Protein AF-A0A959H5J5-F1 (afdb_monomer_lite)

Sequence (146 aa):
FLPDYGLLWELYTDKLEFVVDASQLQALEAAGVHPDFLARARQMEGRYDGYRSYYNKVREVFGKETWQAEFGRHLWPTGLHLGRKETGEQWAFAGLGYLGQHLIVWPAAELVAVRLIAQYEGYDWDTDELEDFPELVRTLVDGMGR

pLDDT: mean 91.56, std 10.63, range [34.75, 98.31]

Radius of gyration: 19.38 Å; chains: 1; bounding box: 49×40×48 Å

Secondary structure (DSSP, 8-state):
---S--PEEEEEES-EEEEE-HHHHHHHHHTT--HHHHHHHGGG-EEEEHHHHHHHHHHHHH-TTTHHHHHHHHTGGGT--SSEEEE--EEEEEEE-TTS-EEEEETTTTEEEEE-----TT--TTTSS-TTHHHHHHHHHHHTT-

Structure (mmCIF, N/CA/C/O backbone):
data_AF-A0A959H5J5-F1
#
_entry.id   AF-A0A959H5J5-F1
#
loop_
_atom_site.group_PDB
_atom_site.id
_atom_site.type_symbol
_atom_site.label_atom_id
_atom_site.label_alt_id
_atom_site.label_comp_id
_atom_site.label_asym_id
_atom_site.label_entity_id
_atom_site.label_seq_id
_atom_site.pdbx_PDB_ins_code
_atom_site.Cartn_x
_atom_site.Cartn_y
_atom_site.Cartn_z
_atom_site.occupancy
_atom_site.B_iso_or_equiv
_atom_site.auth_seq_id
_atom_site.auth_comp_id
_atom_site.auth_asym_id
_atom_site.auth_atom_id
_atom_site.pdbx_PDB_model_num
ATOM 1 N N . PHE A 1 1 ? 30.075 10.084 5.031 1.00 44.88 1 PHE A N 1
ATOM 2 C CA . PHE A 1 1 ? 29.142 9.735 3.949 1.00 44.88 1 PHE A CA 1
ATOM 3 C C . PHE A 1 1 ? 27.847 9.322 4.624 1.00 44.88 1 PHE A C 1
ATOM 5 O O . PHE A 1 1 ? 27.785 8.230 5.173 1.00 44.88 1 PHE A O 1
ATOM 12 N N . LEU A 1 2 ? 26.900 10.249 4.752 1.00 34.75 2 LEU A N 1
ATOM 13 C CA . LEU A 1 2 ? 25.527 9.904 5.114 1.00 34.75 2 LEU A CA 1
ATOM 14 C C . LEU A 1 2 ? 24.853 9.564 3.781 1.00 34.75 2 LEU A C 1
ATOM 16 O O . LEU A 1 2 ? 25.047 10.331 2.840 1.00 34.75 2 LEU A O 1
ATOM 20 N N . PRO A 1 3 ? 24.177 8.418 3.630 1.00 49.97 3 PRO A N 1
ATOM 21 C CA . PRO A 1 3 ? 23.380 8.200 2.433 1.00 49.97 3 PRO A CA 1
ATOM 22 C C . PRO A 1 3 ? 22.307 9.292 2.391 1.00 49.97 3 PRO A C 1
ATOM 24 O O . PRO A 1 3 ? 21.508 9.389 3.320 1.00 49.97 3 PRO A O 1
ATOM 27 N N . ASP A 1 4 ? 22.323 10.133 1.355 1.00 54.28 4 ASP A N 1
ATOM 28 C CA . ASP A 1 4 ? 21.351 11.224 1.229 1.00 54.28 4 ASP A CA 1
ATOM 29 C C . ASP A 1 4 ? 19.930 10.670 1.034 1.00 54.28 4 ASP A C 1
ATOM 31 O O . ASP A 1 4 ? 18.974 11.260 1.525 1.00 54.28 4 ASP A O 1
ATOM 35 N N . TYR A 1 5 ? 19.795 9.498 0.395 1.00 57.44 5 TYR A N 1
ATOM 36 C CA . TYR A 1 5 ? 18.532 8.783 0.184 1.00 57.44 5 TYR A CA 1
ATOM 37 C C . TYR A 1 5 ? 18.776 7.267 0.063 1.00 57.44 5 TYR A C 1
ATOM 39 O O . TYR A 1 5 ? 19.861 6.831 -0.328 1.00 57.44 5 TYR A O 1
ATOM 47 N N . GLY A 1 6 ? 17.766 6.457 0.394 1.00 56.53 6 GLY A N 1
ATOM 48 C CA . GLY A 1 6 ? 17.756 5.004 0.202 1.00 56.53 6 GLY A CA 1
ATOM 49 C C . GLY A 1 6 ? 16.499 4.573 -0.550 1.00 56.53 6 GLY A C 1
ATOM 50 O O . GLY A 1 6 ? 15.448 5.188 -0.384 1.00 56.53 6 GLY A O 1
ATOM 51 N N . LEU A 1 7 ? 16.606 3.533 -1.377 1.00 61.66 7 LEU A N 1
ATOM 52 C CA . LEU A 1 7 ? 15.441 2.928 -2.020 1.00 61.66 7 LEU A CA 1
ATOM 53 C C . LEU A 1 7 ? 14.637 2.190 -0.941 1.00 61.66 7 LEU A C 1
ATOM 55 O O . LEU A 1 7 ? 15.161 1.279 -0.294 1.00 61.66 7 LEU A O 1
ATOM 59 N N . LEU A 1 8 ? 13.390 2.607 -0.713 1.00 69.50 8 LEU A N 1
ATOM 60 C CA . LEU A 1 8 ? 12.444 1.805 0.059 1.00 69.50 8 LEU A CA 1
ATOM 61 C C . LEU A 1 8 ? 12.208 0.517 -0.732 1.00 69.50 8 LEU A C 1
ATOM 63 O O . LEU A 1 8 ? 11.848 0.573 -1.906 1.00 69.50 8 LEU A O 1
ATOM 67 N N . TRP A 1 9 ? 12.485 -0.627 -0.106 1.00 84.62 9 TRP A N 1
ATOM 68 C CA . TRP A 1 9 ? 12.300 -1.920 -0.749 1.00 84.62 9 TRP A CA 1
ATOM 69 C C . TRP A 1 9 ? 10.840 -2.350 -0.646 1.00 84.62 9 TRP A C 1
ATOM 71 O O . TRP A 1 9 ? 10.330 -2.582 0.451 1.00 84.62 9 TRP A O 1
ATOM 81 N N . GLU A 1 10 ? 10.187 -2.474 -1.794 1.00 87.69 10 GLU A N 1
ATOM 82 C CA . GLU A 1 10 ? 8.834 -2.991 -1.933 1.00 87.69 10 GLU A CA 1
ATOM 83 C C . GLU A 1 10 ? 8.837 -4.457 -2.372 1.00 87.69 10 GLU A C 1
ATOM 85 O O . GLU A 1 10 ? 9.768 -4.944 -3.020 1.00 87.69 10 GLU A O 1
ATOM 90 N N . LEU A 1 11 ? 7.774 -5.170 -2.000 1.00 89.56 11 LEU A N 1
ATOM 91 C CA . LEU A 1 11 ? 7.540 -6.553 -2.398 1.00 89.56 11 LEU A CA 1
ATOM 92 C C . LEU A 1 11 ? 6.432 -6.571 -3.443 1.00 89.56 11 LEU A C 1
ATOM 94 O O . LEU A 1 11 ? 5.293 -6.202 -3.146 1.00 89.56 11 LEU A O 1
ATOM 98 N N . TYR A 1 12 ? 6.756 -7.041 -4.641 1.00 90.00 12 TYR A N 1
ATOM 99 C CA . TYR A 1 12 ? 5.762 -7.268 -5.677 1.00 90.00 12 TYR A CA 1
ATOM 100 C C . TYR A 1 12 ? 5.219 -8.686 -5.562 1.00 90.00 12 TYR A C 1
ATOM 102 O O . TYR A 1 12 ? 5.968 -9.666 -5.531 1.00 90.00 12 TYR A O 1
ATOM 110 N N . THR A 1 13 ? 3.897 -8.777 -5.480 1.00 91.25 13 THR A N 1
ATOM 111 C CA . THR A 1 13 ? 3.148 -10.027 -5.327 1.00 91.25 13 THR A CA 1
ATOM 112 C C . THR A 1 13 ? 2.118 -10.125 -6.443 1.00 91.25 13 THR A C 1
ATOM 114 O O . THR A 1 13 ? 1.718 -9.111 -7.016 1.00 91.25 13 THR A O 1
ATOM 117 N N . ASP A 1 14 ? 1.727 -11.341 -6.805 1.00 89.44 14 ASP A N 1
ATOM 118 C CA . ASP A 1 14 ? 0.696 -11.592 -7.823 1.00 89.44 14 ASP A CA 1
ATOM 119 C C . ASP A 1 14 ? -0.703 -11.128 -7.382 1.00 89.44 14 ASP A C 1
ATOM 121 O O . ASP A 1 14 ? -1.580 -10.872 -8.210 1.00 89.44 14 ASP A O 1
ATOM 125 N N . LYS A 1 15 ? -0.898 -11.000 -6.069 1.00 91.88 15 LYS A N 1
ATOM 126 C CA . LYS A 1 15 ? -2.162 -10.663 -5.438 1.00 91.88 15 LYS A CA 1
ATOM 127 C C . LYS A 1 15 ? -1.939 -9.875 -4.155 1.00 91.88 15 LYS A C 1
ATOM 129 O O . LYS A 1 15 ? -1.108 -10.243 -3.329 1.00 91.88 15 LYS A O 1
ATOM 134 N N . LEU A 1 16 ? -2.768 -8.857 -3.942 1.00 92.75 16 LEU A N 1
ATOM 135 C CA . LEU A 1 16 ? -2.867 -8.121 -2.685 1.00 92.75 16 LEU A CA 1
ATOM 136 C C . LEU A 1 16 ? -4.340 -7.929 -2.329 1.00 92.75 16 LEU A C 1
ATOM 138 O O . LEU A 1 16 ? -5.055 -7.205 -3.012 1.00 92.75 16 LEU A O 1
ATOM 142 N N . GLU A 1 17 ? -4.777 -8.508 -1.218 1.00 96.69 17 GLU A N 1
ATOM 143 C CA . GLU A 1 17 ? -6.095 -8.257 -0.642 1.00 96.69 17 GLU A CA 1
ATOM 144 C C . GLU A 1 17 ? -5.976 -7.600 0.731 1.00 96.69 17 GLU A C 1
ATOM 146 O O . GLU A 1 17 ? -5.123 -7.957 1.542 1.00 96.69 17 GLU A O 1
ATOM 151 N N . PHE A 1 18 ? -6.877 -6.669 1.027 1.00 97.62 18 PHE A N 1
ATOM 152 C CA . PHE A 1 18 ? -7.128 -6.235 2.395 1.00 97.62 18 PHE A CA 1
ATOM 153 C C . PHE A 1 18 ? -8.317 -6.998 2.949 1.00 97.62 18 PHE A C 1
ATOM 155 O O . PHE A 1 18 ? -9.359 -7.083 2.301 1.00 97.62 18 PHE A O 1
ATOM 162 N N . VAL A 1 19 ? -8.174 -7.521 4.161 1.00 98.06 19 VAL A N 1
ATOM 163 C CA . VAL A 1 19 ? -9.227 -8.270 4.843 1.00 98.06 19 VAL A CA 1
ATOM 164 C C . VAL A 1 19 ? -9.538 -7.606 6.169 1.00 98.06 19 VAL A C 1
ATOM 166 O O . VAL A 1 19 ? -8.658 -7.446 7.018 1.00 98.06 19 VAL A O 1
ATOM 169 N N . VAL A 1 20 ? -10.805 -7.245 6.334 1.00 98.31 20 VAL A N 1
ATOM 170 C CA . VAL A 1 20 ? -11.380 -6.783 7.595 1.00 98.31 20 VAL A CA 1
ATOM 171 C C . VAL A 1 20 ? -12.391 -7.835 8.017 1.00 98.31 20 VAL A C 1
ATOM 173 O O . VAL A 1 20 ? -13.366 -8.084 7.309 1.00 98.31 20 VAL A O 1
ATOM 176 N N . ASP A 1 21 ? -12.145 -8.476 9.151 1.00 97.50 21 ASP A N 1
ATOM 177 C CA . ASP A 1 21 ? -13.020 -9.509 9.690 1.00 97.50 21 ASP A CA 1
ATOM 178 C C . ASP A 1 21 ? -13.222 -9.339 11.198 1.00 97.50 21 ASP A C 1
ATOM 180 O O . ASP A 1 21 ? -12.603 -8.490 11.851 1.00 97.50 21 ASP A O 1
ATOM 184 N N . ALA A 1 22 ? -14.084 -10.184 11.757 1.00 96.88 22 ALA A N 1
ATOM 185 C CA . ALA A 1 22 ? -14.415 -10.172 13.172 1.00 96.88 22 ALA A CA 1
ATOM 186 C C . ALA A 1 22 ? -13.182 -10.251 14.089 1.00 96.88 22 ALA A C 1
ATOM 188 O O . ALA A 1 22 ? -13.194 -9.646 15.158 1.00 96.88 22 ALA A O 1
ATOM 189 N N . SER A 1 23 ? -12.109 -10.948 13.689 1.00 96.06 23 SER A N 1
ATOM 190 C CA . SER A 1 23 ? -10.898 -11.060 14.514 1.00 96.06 23 SER A CA 1
ATOM 191 C C . SER A 1 23 ? -10.186 -9.713 14.666 1.00 96.06 23 SER A C 1
ATOM 193 O O . SER A 1 23 ? -9.748 -9.365 15.762 1.00 96.06 23 SER A O 1
ATOM 195 N N . GLN A 1 24 ? -10.142 -8.910 13.597 1.00 95.75 24 GLN A N 1
ATOM 196 C CA . GLN A 1 24 ? -9.572 -7.562 13.633 1.00 95.75 24 GLN A CA 1
ATOM 197 C C . GLN A 1 24 ? -10.408 -6.643 14.519 1.00 95.75 24 GLN A C 1
ATOM 199 O O . GLN A 1 24 ? -9.878 -5.953 15.386 1.00 95.75 24 GLN A O 1
ATOM 204 N N . LEU A 1 25 ? -11.728 -6.674 14.344 1.00 97.06 25 LEU A N 1
ATOM 205 C CA . LEU A 1 25 ? -12.643 -5.825 15.102 1.00 97.06 25 LEU A CA 1
ATOM 206 C C . LEU A 1 25 ? -12.633 -6.160 16.598 1.00 97.06 25 LEU A C 1
ATOM 208 O O . LEU A 1 25 ? -12.642 -5.248 17.421 1.00 97.06 25 LEU A O 1
ATOM 212 N N . GLN A 1 26 ? -12.541 -7.445 16.949 1.00 97.38 26 GLN A N 1
ATOM 213 C CA . GLN A 1 26 ? -12.389 -7.893 18.335 1.00 97.38 26 GLN A CA 1
ATOM 214 C C . GLN A 1 26 ? -11.059 -7.439 18.944 1.00 97.38 26 GLN A C 1
ATOM 216 O O . GLN A 1 26 ? -11.035 -7.017 20.097 1.00 97.38 26 GLN A O 1
ATOM 221 N N . ALA A 1 27 ? -9.959 -7.476 18.184 1.00 96.69 27 ALA A N 1
ATOM 222 C CA . ALA A 1 27 ? -8.670 -6.975 18.658 1.00 96.69 27 ALA A CA 1
ATOM 223 C C . ALA A 1 27 ? -8.713 -5.463 18.940 1.00 96.69 27 ALA A C 1
ATOM 225 O O . ALA A 1 27 ? -8.188 -5.010 19.956 1.00 96.69 27 ALA A O 1
ATOM 226 N N . LEU A 1 28 ? -9.384 -4.687 18.082 1.00 96.94 28 LEU A N 1
ATOM 227 C CA . LEU A 1 28 ? -9.583 -3.249 18.286 1.00 96.94 28 LEU A CA 1
ATOM 228 C C . LEU A 1 28 ? -10.471 -2.958 19.502 1.00 96.94 28 LEU A C 1
ATOM 230 O O . LEU A 1 28 ? -10.168 -2.068 20.294 1.00 96.94 28 LEU A O 1
ATOM 234 N N . GLU A 1 29 ? -11.545 -3.723 19.680 1.00 97.25 29 GLU A N 1
ATOM 235 C CA . GLU A 1 29 ? -12.416 -3.618 20.853 1.00 97.25 29 GLU A CA 1
ATOM 236 C C . GLU A 1 29 ? -11.661 -3.939 22.149 1.00 97.25 29 GLU A C 1
ATOM 238 O O . GLU A 1 29 ? -11.714 -3.163 23.103 1.00 97.25 29 GLU A O 1
ATOM 243 N N . ALA A 1 30 ? -10.871 -5.014 22.158 1.00 97.38 30 ALA A N 1
ATOM 244 C CA . ALA A 1 30 ? -10.020 -5.381 23.288 1.00 97.38 30 ALA A CA 1
ATOM 245 C C . ALA A 1 30 ? -8.929 -4.334 23.585 1.00 97.38 30 ALA A C 1
ATOM 247 O O . ALA A 1 30 ? -8.529 -4.175 24.738 1.00 97.38 30 ALA A O 1
ATOM 248 N N . ALA A 1 31 ? -8.478 -3.593 22.569 1.00 96.81 31 ALA A N 1
ATOM 249 C CA . ALA A 1 31 ? -7.539 -2.482 22.711 1.00 96.81 31 ALA A CA 1
ATOM 250 C C . ALA A 1 31 ? -8.193 -1.175 23.206 1.00 96.81 31 ALA A C 1
ATOM 252 O O . ALA A 1 31 ? -7.504 -0.166 23.356 1.00 96.81 31 ALA A O 1
ATOM 253 N N . GLY A 1 32 ? -9.504 -1.168 23.468 1.00 96.69 32 GLY A N 1
ATOM 254 C CA . GLY A 1 32 ? -10.218 0.001 23.984 1.00 96.69 32 GLY A CA 1
ATOM 255 C C . GLY A 1 32 ? -10.499 1.076 22.933 1.00 96.69 32 GLY A C 1
ATOM 256 O O . GLY A 1 32 ? -10.686 2.242 23.284 1.00 96.69 32 GLY A O 1
ATOM 257 N N . VAL A 1 33 ? -10.529 0.711 21.646 1.00 97.25 33 VAL A N 1
ATOM 258 C CA . VAL A 1 33 ? -10.904 1.635 20.567 1.00 97.25 33 VAL A CA 1
ATOM 259 C C . VAL A 1 33 ? -12.336 2.133 20.771 1.00 97.25 33 VAL A C 1
ATOM 261 O O . VAL A 1 33 ? -13.230 1.381 21.160 1.00 97.25 33 VAL A O 1
ATOM 264 N N . HIS A 1 34 ? -12.565 3.420 20.502 1.00 96.50 34 HIS A N 1
ATOM 265 C CA . HIS A 1 34 ? -13.837 4.074 20.797 1.00 96.50 34 HIS A CA 1
ATOM 266 C C . HIS A 1 34 ? -15.035 3.378 20.107 1.00 96.50 34 HIS A C 1
ATOM 268 O O . HIS A 1 34 ? -14.961 3.106 18.902 1.00 96.50 34 HIS A O 1
ATOM 274 N N . PRO A 1 35 ? -16.174 3.166 20.800 1.00 96.69 35 PRO A N 1
ATOM 275 C CA . PRO A 1 35 ? -17.341 2.478 20.239 1.00 96.69 35 PRO A CA 1
ATOM 276 C C . PRO A 1 35 ? -17.855 3.066 18.917 1.00 96.69 35 PRO A C 1
ATOM 278 O O . PRO A 1 35 ? -18.182 2.313 18.004 1.00 96.69 35 PRO A O 1
ATOM 281 N N . ASP A 1 36 ? -17.859 4.394 18.764 1.00 95.81 36 ASP A N 1
ATOM 282 C CA . ASP A 1 36 ? -18.278 5.052 17.510 1.00 95.81 36 ASP A CA 1
ATOM 283 C C . ASP A 1 36 ? -17.338 4.760 16.331 1.00 95.81 36 ASP A C 1
ATOM 285 O O . ASP A 1 36 ? -17.763 4.706 15.173 1.00 95.81 36 ASP A O 1
ATOM 289 N N . PHE A 1 37 ? -16.043 4.573 16.604 1.00 97.06 37 PHE A N 1
ATOM 290 C CA . PHE A 1 37 ? -15.107 4.118 15.583 1.00 97.06 37 PHE A CA 1
ATOM 291 C C . PHE A 1 37 ? -15.408 2.662 15.226 1.00 97.06 37 PHE A C 1
ATOM 293 O O . PHE A 1 37 ? -15.542 2.355 14.045 1.00 97.06 37 PHE A O 1
ATOM 300 N N . LEU A 1 38 ? -15.602 1.791 16.223 1.00 97.75 38 LEU A N 1
ATOM 301 C CA . LEU A 1 38 ? -15.923 0.375 16.012 1.00 97.75 38 LEU A CA 1
ATOM 302 C C . LEU A 1 38 ? -17.244 0.170 15.254 1.00 97.75 38 LEU A C 1
ATOM 304 O O . LEU A 1 38 ? -17.336 -0.705 14.396 1.00 97.75 38 LEU A O 1
ATOM 308 N N . ALA A 1 39 ? -18.262 0.991 15.516 1.00 97.44 39 ALA A N 1
ATOM 309 C CA . ALA A 1 39 ? -19.538 0.945 14.806 1.00 97.44 39 ALA A CA 1
ATOM 310 C C . ALA A 1 39 ? -19.380 1.227 13.302 1.00 97.44 39 ALA A C 1
ATOM 312 O O . ALA A 1 39 ? -20.011 0.564 12.480 1.00 97.44 39 ALA A O 1
ATOM 313 N N . ARG A 1 40 ? -18.504 2.171 12.936 1.00 97.88 40 ARG A N 1
ATOM 314 C CA . ARG A 1 40 ? -18.133 2.430 11.537 1.00 97.88 40 ARG A CA 1
ATOM 315 C C . ARG A 1 40 ? -17.216 1.341 10.985 1.00 97.88 40 ARG A C 1
ATOM 317 O O . ARG A 1 40 ? -17.455 0.852 9.890 1.00 97.88 40 ARG A O 1
ATOM 324 N N . ALA A 1 41 ? -16.231 0.896 11.761 1.00 97.50 41 ALA A N 1
ATOM 325 C CA . ALA A 1 41 ? -15.299 -0.165 11.385 1.00 97.50 41 ALA A CA 1
ATOM 326 C C . ALA A 1 41 ? -16.010 -1.475 11.009 1.00 97.50 41 ALA A C 1
ATOM 328 O O . ALA A 1 41 ? -15.593 -2.138 10.069 1.00 97.50 41 ALA A O 1
ATOM 329 N N . ARG A 1 42 ? -17.130 -1.815 11.657 1.00 97.94 42 ARG A N 1
ATOM 330 C CA . ARG A 1 42 ? -17.968 -2.967 11.271 1.00 97.94 42 ARG A CA 1
ATOM 331 C C . ARG A 1 42 ? -18.501 -2.879 9.835 1.00 97.94 42 ARG A C 1
ATOM 333 O O . ARG A 1 42 ? -18.637 -3.893 9.170 1.00 97.94 42 ARG A O 1
ATOM 340 N N . GLN A 1 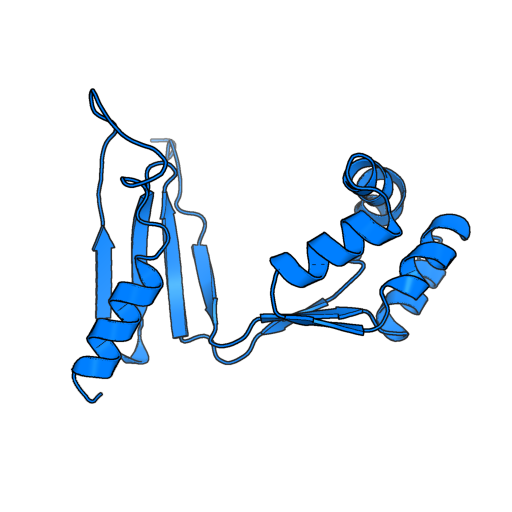43 ? -18.731 -1.677 9.305 1.00 98.00 43 GLN A N 1
ATOM 341 C CA . GLN A 1 43 ? -19.151 -1.485 7.907 1.00 98.00 43 GLN A CA 1
ATOM 342 C C . GLN A 1 43 ? -18.019 -1.735 6.899 1.00 98.00 43 GLN A C 1
ATOM 344 O O . GLN A 1 43 ? -18.260 -1.744 5.691 1.00 98.00 43 GLN A O 1
ATOM 349 N N . MET A 1 44 ? -16.789 -1.904 7.389 1.00 98.12 44 MET A N 1
ATOM 350 C CA . MET A 1 44 ? -15.635 -2.279 6.583 1.00 98.12 44 MET A CA 1
ATOM 351 C C . MET A 1 44 ? -15.457 -3.793 6.476 1.00 98.12 44 MET A C 1
ATOM 353 O O . MET A 1 44 ? -14.563 -4.195 5.739 1.00 98.12 44 MET A O 1
ATOM 357 N N . GLU A 1 45 ? -16.241 -4.634 7.164 1.00 98.12 45 GLU A N 1
ATOM 358 C CA . GLU A 1 45 ? -16.092 -6.091 7.043 1.00 98.12 45 GLU A CA 1
ATOM 359 C C . GLU A 1 45 ? -16.183 -6.542 5.582 1.00 98.12 45 GLU A C 1
ATOM 361 O O . GLU A 1 45 ? -17.106 -6.181 4.850 1.00 98.12 45 GLU A O 1
ATOM 366 N N . GLY A 1 46 ? -15.195 -7.320 5.150 1.00 97.94 46 GLY A N 1
ATOM 367 C CA . GLY A 1 46 ? -15.080 -7.747 3.766 1.00 97.94 46 GLY A CA 1
ATOM 368 C C . GLY A 1 46 ? -13.644 -7.938 3.304 1.00 97.94 46 GLY A C 1
ATOM 369 O O . GLY A 1 46 ? -12.679 -7.833 4.068 1.00 97.94 46 GLY A O 1
ATOM 370 N N . ARG A 1 47 ? -13.530 -8.240 2.010 1.00 98.25 47 ARG A N 1
ATOM 371 C CA . ARG A 1 47 ? -12.269 -8.408 1.288 1.00 98.25 47 ARG A CA 1
ATOM 372 C C . ARG A 1 47 ? -12.190 -7.366 0.181 1.00 98.25 47 ARG A C 1
ATOM 374 O O . ARG A 1 47 ? -13.182 -7.126 -0.506 1.00 98.25 47 ARG A O 1
ATOM 381 N N . TYR A 1 48 ? -11.022 -6.764 0.017 1.00 98.00 48 TYR A N 1
ATOM 382 C CA . TYR A 1 48 ? -10.797 -5.654 -0.901 1.00 98.00 48 TYR A CA 1
ATOM 383 C C . TYR A 1 48 ? -9.580 -5.945 -1.767 1.00 98.00 48 TYR A C 1
ATOM 385 O O . TYR A 1 48 ? -8.485 -6.136 -1.244 1.00 98.00 48 TYR A O 1
ATOM 393 N N . ASP A 1 49 ? -9.779 -5.960 -3.080 1.00 95.81 49 ASP A N 1
ATOM 394 C CA . ASP A 1 49 ? -8.723 -6.168 -4.066 1.00 95.81 49 ASP A CA 1
ATOM 395 C C . ASP A 1 49 ? -7.839 -4.914 -4.199 1.00 95.81 49 ASP A C 1
ATOM 397 O O . ASP A 1 49 ? -8.239 -3.891 -4.772 1.00 95.81 49 ASP A O 1
ATOM 401 N N . GLY A 1 50 ? -6.669 -4.955 -3.567 1.00 92.50 50 GLY A N 1
ATOM 402 C CA . GLY A 1 50 ? -5.677 -3.890 -3.566 1.00 92.50 50 GLY A CA 1
ATOM 403 C C . GLY A 1 50 ? -6.035 -2.627 -2.772 1.00 92.50 50 GLY A C 1
ATOM 404 O O . GLY A 1 50 ? -7.112 -2.449 -2.197 1.00 92.50 50 GLY A O 1
ATOM 405 N N . TYR A 1 51 ? -5.082 -1.692 -2.761 1.00 91.62 51 TYR A N 1
ATOM 406 C CA . TYR A 1 51 ? -5.191 -0.428 -2.028 1.00 91.62 51 TYR A CA 1
ATOM 407 C C . TYR A 1 51 ? -6.380 0.426 -2.477 1.00 91.62 51 TYR A C 1
ATOM 409 O O . TYR A 1 51 ? -7.033 1.061 -1.647 1.00 91.62 51 TYR A O 1
ATOM 417 N N . ARG A 1 52 ? -6.670 0.462 -3.784 1.00 93.56 52 ARG A N 1
ATOM 418 C CA . ARG A 1 52 ? -7.711 1.332 -4.345 1.00 93.56 52 ARG A CA 1
ATOM 419 C C . ARG A 1 52 ? -9.092 0.970 -3.808 1.00 93.56 52 ARG A C 1
ATOM 421 O O . ARG A 1 52 ? -9.798 1.856 -3.332 1.00 93.56 52 ARG A O 1
ATOM 428 N N . SER A 1 53 ? -9.477 -0.305 -3.869 1.00 97.00 53 SER A N 1
ATOM 429 C CA . SER A 1 53 ? -10.793 -0.748 -3.395 1.00 97.00 53 SER A CA 1
ATOM 430 C C . SER A 1 53 ? -10.928 -0.563 -1.879 1.00 97.00 53 SER A C 1
ATOM 432 O O . SER A 1 53 ? -11.930 -0.011 -1.420 1.00 97.00 53 SER A O 1
ATOM 434 N N . TYR A 1 54 ? -9.880 -0.897 -1.120 1.00 97.94 54 TYR A N 1
ATOM 435 C CA . TYR A 1 54 ? -9.842 -0.727 0.330 1.00 97.94 54 TYR A CA 1
ATOM 436 C C . TYR A 1 54 ? -9.998 0.741 0.741 1.00 97.94 54 TYR A C 1
ATOM 438 O O . TYR A 1 54 ? -10.912 1.089 1.489 1.00 97.94 54 TYR A O 1
ATOM 446 N N . TYR A 1 55 ? -9.161 1.639 0.212 1.00 96.75 55 TYR A N 1
ATOM 447 C CA . TYR A 1 55 ? -9.211 3.051 0.594 1.00 96.75 55 TYR A CA 1
ATOM 448 C C . TYR A 1 55 ? -10.432 3.788 0.041 1.00 96.75 55 TYR A C 1
ATOM 450 O O . TYR A 1 55 ? -10.858 4.779 0.633 1.00 96.75 55 TYR A O 1
ATOM 458 N N . ASN A 1 56 ? -11.038 3.321 -1.052 1.00 97.56 56 ASN A N 1
ATOM 459 C CA . ASN A 1 56 ? -12.342 3.827 -1.477 1.00 97.56 56 ASN A CA 1
ATOM 460 C C . ASN A 1 56 ? -13.409 3.536 -0.421 1.00 97.56 56 ASN A C 1
ATOM 462 O O . ASN A 1 56 ? -14.130 4.455 -0.034 1.00 97.56 56 ASN A O 1
ATOM 466 N N . LYS A 1 57 ? -13.445 2.311 0.117 1.00 98.19 57 LYS A N 1
ATOM 467 C CA . LYS A 1 57 ? -14.373 1.970 1.196 1.00 98.19 57 LYS A CA 1
ATOM 468 C C . LYS A 1 57 ? -14.055 2.711 2.497 1.00 98.19 57 LYS A C 1
ATOM 470 O O . LYS A 1 57 ? -14.968 3.219 3.140 1.00 98.19 57 LYS A O 1
ATOM 475 N N . VAL A 1 58 ? -12.775 2.875 2.849 1.00 97.94 58 VAL A N 1
ATOM 476 C CA . VAL A 1 58 ? -12.373 3.692 4.013 1.00 97.94 58 VAL A CA 1
ATOM 477 C C . VAL A 1 58 ? -12.925 5.114 3.896 1.00 97.94 58 VAL A C 1
ATOM 479 O O . VAL A 1 58 ? -13.503 5.628 4.850 1.00 97.94 58 VAL A O 1
ATOM 482 N N . ARG A 1 59 ? -12.787 5.749 2.728 1.00 97.88 59 ARG A N 1
ATOM 483 C CA . ARG A 1 59 ? -13.295 7.109 2.489 1.00 97.88 59 ARG A CA 1
ATOM 484 C C . ARG A 1 59 ? -14.821 7.178 2.502 1.00 97.88 59 ARG A C 1
ATOM 486 O O . ARG A 1 59 ? -15.362 8.186 2.944 1.00 97.88 59 ARG A O 1
ATOM 493 N N . GLU A 1 60 ? -15.502 6.133 2.039 1.00 97.75 60 GLU A N 1
ATOM 494 C CA . GLU A 1 60 ? -16.962 6.011 2.120 1.00 97.75 60 GLU A CA 1
ATOM 495 C C . GLU A 1 60 ? -17.439 5.954 3.581 1.00 97.75 60 GLU A C 1
ATOM 497 O O . GLU A 1 60 ? -18.351 6.683 3.959 1.00 97.75 60 GLU A O 1
ATOM 502 N N . VAL A 1 61 ? -16.789 5.138 4.416 1.00 97.94 61 VAL A N 1
ATOM 503 C CA . VAL A 1 61 ? -17.217 4.863 5.799 1.00 97.94 61 VAL A CA 1
ATOM 504 C C . VAL A 1 61 ? -16.763 5.937 6.795 1.00 97.94 61 VAL A C 1
ATOM 506 O O . VAL A 1 61 ? -17.511 6.319 7.697 1.00 97.94 61 VAL A O 1
ATOM 509 N N . PHE A 1 62 ? -15.531 6.431 6.662 1.00 97.12 62 PHE A N 1
ATOM 510 C CA . PHE A 1 62 ? -14.914 7.371 7.609 1.00 97.12 62 PHE A CA 1
ATOM 511 C C . PHE A 1 62 ? -14.844 8.811 7.091 1.00 97.12 62 PHE A C 1
ATOM 513 O O . PHE A 1 62 ? -14.401 9.701 7.821 1.00 97.12 62 PHE A O 1
ATOM 520 N N . GLY A 1 63 ? -15.302 9.047 5.861 1.00 96.50 63 GLY A N 1
ATOM 521 C CA . GLY A 1 63 ? -15.293 10.346 5.198 1.00 96.50 63 GLY A CA 1
ATOM 522 C 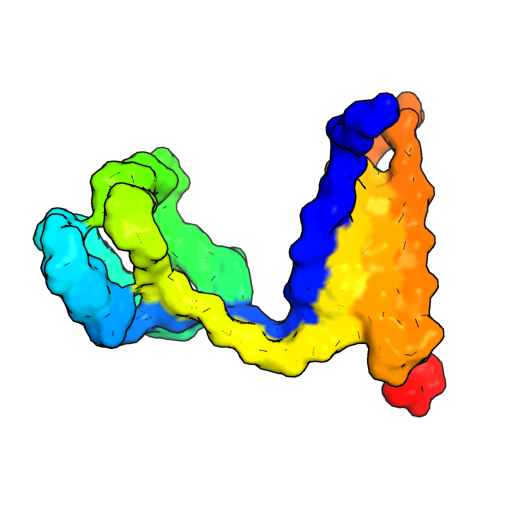C . GLY A 1 63 ? -13.989 10.622 4.447 1.00 96.50 63 GLY A C 1
ATOM 523 O O . GLY A 1 63 ? -12.887 10.384 4.944 1.00 96.50 63 GLY A O 1
ATOM 524 N N . LYS A 1 64 ? -14.120 11.163 3.230 1.00 94.44 64 LYS A N 1
ATOM 525 C CA . LYS A 1 64 ? -13.012 11.396 2.289 1.00 94.44 64 LYS A CA 1
ATOM 526 C C . LYS A 1 64 ? -11.875 12.251 2.862 1.00 94.44 64 LYS A C 1
ATOM 528 O O . LYS A 1 64 ? -10.716 11.926 2.627 1.00 94.44 64 LYS A O 1
ATOM 533 N N . GLU A 1 65 ? -12.220 13.290 3.618 1.00 94.81 65 GLU A N 1
ATOM 534 C CA . GLU A 1 65 ? -11.265 14.261 4.179 1.00 94.81 65 GLU A CA 1
ATOM 535 C C . GLU A 1 65 ? -10.925 13.987 5.655 1.00 94.81 65 GLU A C 1
ATOM 537 O O . GLU A 1 65 ? -10.002 14.576 6.209 1.00 94.81 65 GLU A O 1
ATOM 542 N N . THR A 1 66 ? -11.686 13.113 6.321 1.00 95.00 66 THR A N 1
ATOM 543 C CA . THR A 1 66 ? -11.609 12.905 7.777 1.00 95.00 66 THR A CA 1
ATOM 544 C C . THR A 1 66 ? -10.996 11.569 8.173 1.00 95.00 66 THR A C 1
ATOM 546 O O . THR A 1 66 ? -10.578 11.417 9.322 1.00 95.00 66 THR A O 1
ATOM 549 N N . TRP A 1 67 ? -10.909 10.598 7.258 1.00 96.25 67 TRP A N 1
ATOM 550 C CA . TRP A 1 67 ? -10.481 9.243 7.606 1.00 96.25 67 TRP A CA 1
ATOM 551 C C . TRP A 1 67 ? -9.071 9.190 8.210 1.00 96.25 67 TRP A C 1
ATOM 553 O O . TRP A 1 67 ? -8.859 8.439 9.159 1.00 96.25 67 TRP A O 1
ATOM 563 N N . GLN A 1 68 ? -8.120 10.007 7.736 1.00 95.38 68 GLN A N 1
ATOM 564 C CA . GLN A 1 68 ? -6.759 10.033 8.288 1.00 95.38 68 GLN A CA 1
ATOM 565 C C . GLN A 1 68 ? -6.769 10.466 9.756 1.00 95.38 68 GLN A C 1
ATOM 567 O O . GLN A 1 68 ? -6.099 9.857 10.586 1.00 95.38 68 GLN A O 1
ATOM 572 N N . ALA A 1 69 ? -7.555 11.495 10.085 1.00 96.25 69 ALA A N 1
ATOM 573 C CA . ALA A 1 69 ? -7.674 12.001 11.448 1.00 96.25 69 ALA A CA 1
ATOM 574 C C . ALA A 1 69 ? -8.375 10.987 12.366 1.00 96.25 69 ALA A C 1
ATOM 576 O O . ALA A 1 69 ? -7.973 10.805 13.514 1.00 96.25 69 ALA A O 1
ATOM 577 N N . GLU A 1 70 ? -9.390 10.284 11.856 1.00 95.38 70 GLU A N 1
ATOM 578 C CA . GLU A 1 70 ? -10.062 9.201 12.580 1.00 95.38 70 GLU A CA 1
ATOM 579 C C . GLU A 1 70 ? -9.103 8.054 12.905 1.00 95.38 70 GLU A C 1
ATOM 581 O O . GLU A 1 70 ? -9.038 7.609 14.051 1.00 95.38 70 GLU A O 1
ATOM 586 N N . PHE A 1 71 ? -8.312 7.618 11.923 1.00 96.62 71 PHE A N 1
ATOM 587 C CA . PHE A 1 71 ? -7.312 6.569 12.111 1.00 96.62 71 PHE A CA 1
ATOM 588 C C . PHE A 1 71 ? -6.208 7.032 13.065 1.00 96.62 71 PHE A C 1
ATOM 590 O O . PHE A 1 71 ? -5.813 6.280 13.952 1.00 96.62 71 PHE A O 1
ATOM 597 N N . GLY A 1 72 ? -5.750 8.278 12.949 1.00 95.38 72 GLY A N 1
ATOM 598 C CA . GLY A 1 72 ? -4.724 8.804 13.842 1.00 95.38 72 GLY A CA 1
ATOM 599 C C . GLY A 1 72 ? -5.166 8.974 15.283 1.00 95.38 72 GLY A C 1
ATOM 600 O O . GLY A 1 72 ? -4.376 8.753 16.195 1.00 95.38 72 GLY A O 1
ATOM 601 N N . ARG A 1 73 ? -6.440 9.295 15.501 1.00 95.56 73 ARG A N 1
ATOM 602 C CA . ARG A 1 73 ? -7.003 9.414 16.844 1.00 95.56 73 ARG A CA 1
ATOM 603 C C . ARG A 1 73 ? -7.276 8.058 17.491 1.00 95.56 73 ARG A C 1
ATOM 605 O O . ARG A 1 73 ? -7.038 7.914 18.684 1.00 95.56 73 ARG A O 1
ATOM 612 N N . HIS A 1 74 ? -7.805 7.097 16.732 1.00 95.19 74 HIS A N 1
ATOM 613 C CA . HIS A 1 74 ? -8.381 5.871 17.302 1.00 95.19 74 HIS A CA 1
ATOM 614 C C . HIS A 1 74 ? -7.577 4.604 17.034 1.00 95.19 74 HIS A C 1
ATOM 616 O O . HIS A 1 74 ? -7.646 3.676 17.829 1.00 95.19 74 HIS A O 1
ATOM 622 N N . LEU A 1 75 ? -6.835 4.542 15.929 1.00 94.31 75 LEU A N 1
ATOM 623 C CA . LEU A 1 75 ? -6.177 3.320 15.475 1.00 94.31 75 LEU A CA 1
ATOM 624 C C . LEU A 1 75 ? -4.668 3.349 15.738 1.00 94.31 75 LEU A C 1
ATOM 626 O O . LEU A 1 75 ? -4.154 2.455 16.404 1.00 94.31 75 LEU A O 1
ATOM 630 N N . TRP A 1 76 ? -3.951 4.382 15.284 1.00 92.94 76 TRP A N 1
ATOM 631 C CA . TRP A 1 76 ? -2.485 4.451 15.414 1.00 92.94 76 TRP A CA 1
ATOM 632 C C . TRP A 1 76 ? -1.956 4.307 16.852 1.00 92.94 76 TRP A C 1
ATOM 634 O O . TRP A 1 76 ? -0.963 3.598 17.016 1.00 92.94 76 TRP A O 1
ATOM 644 N N . PRO A 1 77 ? -2.600 4.863 17.903 1.00 94.81 77 PRO A N 1
ATOM 645 C CA . PRO A 1 77 ? -2.137 4.682 19.281 1.00 94.81 77 PRO A CA 1
ATOM 646 C C . PRO A 1 77 ? -2.142 3.224 19.758 1.00 94.81 77 PRO A C 1
ATOM 648 O O . PRO A 1 77 ? -1.436 2.891 20.705 1.00 94.81 77 PRO A O 1
ATOM 651 N N . THR A 1 78 ? -2.926 2.353 19.115 1.00 94.69 78 THR A N 1
ATOM 652 C CA . THR A 1 78 ? -3.013 0.929 19.472 1.00 94.69 78 THR A CA 1
ATOM 653 C C . THR A 1 78 ? -1.911 0.082 18.834 1.00 94.69 78 THR A C 1
ATOM 655 O O . THR A 1 78 ? -1.702 -1.055 19.245 1.00 94.69 78 THR A O 1
ATOM 658 N N . GLY A 1 79 ? -1.233 0.597 17.800 1.00 94.50 79 GLY A N 1
ATOM 659 C CA . GLY A 1 79 ? -0.336 -0.194 16.951 1.00 94.50 79 GLY A CA 1
ATOM 660 C C . GLY A 1 79 ? -1.045 -1.254 16.094 1.00 94.50 79 GLY A C 1
ATOM 661 O O . GLY A 1 79 ? -0.376 -2.016 15.401 1.00 94.50 79 GLY A O 1
ATOM 662 N N . LEU A 1 80 ? -2.380 -1.318 16.129 1.00 95.12 80 LEU A N 1
ATOM 663 C CA . LEU A 1 80 ? -3.183 -2.236 15.328 1.00 95.12 80 LEU A CA 1
ATOM 664 C C . LEU A 1 80 ? -3.586 -1.602 13.995 1.00 95.12 80 LEU A C 1
ATOM 666 O O . LEU A 1 80 ? -3.536 -0.387 13.794 1.00 95.12 80 LEU A O 1
ATOM 670 N N . HIS A 1 81 ? -4.034 -2.454 13.079 1.00 95.19 81 HIS A N 1
ATOM 671 C CA . HIS A 1 81 ? -4.588 -2.057 11.792 1.00 95.19 81 HIS A CA 1
ATOM 672 C C . HIS A 1 81 ? -6.060 -2.464 11.706 1.00 95.19 81 HIS A C 1
ATOM 674 O O . HIS A 1 81 ? -6.482 -3.412 12.359 1.00 95.19 81 HIS A O 1
ATOM 680 N N . LEU A 1 82 ? -6.837 -1.721 10.910 1.00 96.81 82 LEU A N 1
ATOM 681 C CA . LEU A 1 82 ? -8.254 -2.011 10.673 1.00 96.81 82 LEU A CA 1
ATOM 682 C C . LEU A 1 82 ? -8.462 -3.203 9.732 1.00 96.81 82 LEU A C 1
ATOM 684 O O . LEU A 1 82 ? -9.463 -3.904 9.849 1.00 96.81 82 LEU A O 1
ATOM 688 N N . GLY A 1 83 ? -7.537 -3.394 8.792 1.00 95.75 83 GLY A N 1
ATOM 689 C CA . GLY A 1 83 ? -7.477 -4.560 7.920 1.00 95.75 83 GLY A CA 1
ATOM 690 C C . GLY A 1 83 ? -6.075 -5.161 7.932 1.00 95.75 83 GLY A C 1
ATOM 691 O O . GLY A 1 83 ? -5.085 -4.436 8.083 1.00 95.75 83 GLY A O 1
ATOM 692 N N . ARG A 1 84 ? -5.973 -6.478 7.728 1.00 95.44 84 ARG A N 1
ATOM 693 C CA . ARG A 1 84 ? -4.700 -7.136 7.388 1.00 95.44 84 ARG A CA 1
ATOM 694 C C . ARG A 1 84 ? -4.524 -7.182 5.882 1.00 95.44 84 ARG A C 1
ATOM 696 O O . ARG A 1 84 ? -5.503 -7.229 5.142 1.00 95.44 84 ARG A O 1
ATOM 703 N N . LYS A 1 85 ? -3.267 -7.224 5.452 1.00 94.62 85 LYS A N 1
ATOM 704 C CA . LYS A 1 85 ? -2.899 -7.541 4.075 1.00 94.62 85 LYS A CA 1
ATOM 705 C C . LYS A 1 85 ? -2.743 -9.052 3.946 1.00 94.62 85 LYS A C 1
ATOM 707 O O . LYS A 1 85 ? -2.046 -9.664 4.750 1.00 94.62 85 LYS A O 1
ATOM 712 N N . GLU A 1 86 ? -3.380 -9.629 2.944 1.00 94.88 86 GLU A N 1
ATOM 713 C CA . GLU A 1 86 ? -3.139 -10.987 2.475 1.00 94.88 86 GLU A CA 1
ATOM 714 C C . GLU A 1 86 ? -2.515 -10.869 1.087 1.00 94.88 86 GLU A C 1
ATOM 716 O O . GLU A 1 86 ? -3.133 -10.344 0.161 1.00 94.88 86 GLU A O 1
ATOM 721 N N . THR A 1 87 ? -1.264 -11.297 0.962 1.00 93.25 87 THR A N 1
ATOM 722 C CA . THR A 1 87 ? -0.536 -11.288 -0.306 1.00 93.25 87 THR A CA 1
ATOM 723 C C . THR A 1 87 ? -0.446 -12.693 -0.870 1.00 93.25 87 THR A C 1
ATOM 725 O O . THR A 1 87 ? -0.390 -13.661 -0.109 1.00 93.25 87 THR A O 1
ATOM 728 N N . GLY A 1 88 ? -0.432 -12.805 -2.193 1.00 91.12 88 GLY A N 1
ATOM 729 C CA . GLY A 1 88 ? -0.121 -14.063 -2.857 1.00 91.12 88 GLY A CA 1
ATOM 730 C C . GLY A 1 88 ? 1.387 -14.284 -2.981 1.00 91.12 88 GLY A C 1
ATOM 731 O O . GLY A 1 88 ? 2.164 -13.851 -2.122 1.00 91.12 88 GLY A O 1
ATOM 732 N N . GLU A 1 89 ? 1.797 -14.994 -4.028 1.00 91.44 89 GLU A N 1
ATOM 733 C CA . GLU A 1 89 ? 3.199 -15.315 -4.253 1.00 91.44 89 GLU A CA 1
ATOM 734 C C . GLU A 1 89 ? 3.989 -14.047 -4.582 1.00 91.44 89 GLU A C 1
ATOM 736 O O . GLU A 1 89 ? 3.639 -13.254 -5.461 1.00 91.44 89 GLU A O 1
ATOM 741 N N . GLN A 1 90 ? 5.074 -13.846 -3.839 1.00 91.81 90 GLN A N 1
ATOM 742 C CA . GLN A 1 90 ? 6.014 -12.779 -4.121 1.00 91.81 90 GLN A CA 1
ATOM 743 C C . GLN A 1 90 ? 6.850 -13.160 -5.341 1.00 91.81 90 GLN A C 1
ATOM 745 O O . GLN A 1 90 ? 7.557 -14.165 -5.317 1.00 91.81 90 GLN A O 1
ATOM 750 N N . TRP A 1 91 ? 6.836 -12.315 -6.369 1.00 91.62 91 TRP A N 1
ATOM 751 C CA . TRP A 1 91 ? 7.614 -12.552 -7.582 1.00 91.62 91 TRP A CA 1
ATOM 752 C C . TRP A 1 91 ? 8.840 -11.637 -7.695 1.00 91.62 91 TRP A C 1
ATOM 754 O O . TRP A 1 91 ? 9.847 -12.055 -8.262 1.00 91.62 91 TRP A O 1
ATOM 764 N N . ALA A 1 92 ? 8.826 -10.438 -7.101 1.00 93.75 92 ALA A N 1
ATOM 765 C CA . ALA A 1 92 ? 9.978 -9.535 -7.161 1.00 93.75 92 ALA A CA 1
ATOM 766 C C . ALA A 1 92 ? 10.178 -8.675 -5.907 1.00 93.75 92 ALA A C 1
ATOM 768 O O . ALA A 1 92 ? 9.302 -8.539 -5.050 1.00 93.75 92 ALA A O 1
ATOM 769 N N . PHE A 1 93 ? 11.374 -8.096 -5.827 1.00 94.06 93 PHE A N 1
ATOM 770 C CA . PHE A 1 93 ? 11.738 -7.012 -4.921 1.00 94.06 93 PHE A CA 1
ATOM 771 C C . PHE A 1 93 ? 11.966 -5.751 -5.743 1.00 94.06 93 PHE A C 1
ATOM 773 O O . PHE A 1 93 ? 12.589 -5.825 -6.804 1.00 94.06 93 PHE A O 1
ATOM 780 N N . ALA A 1 94 ? 11.513 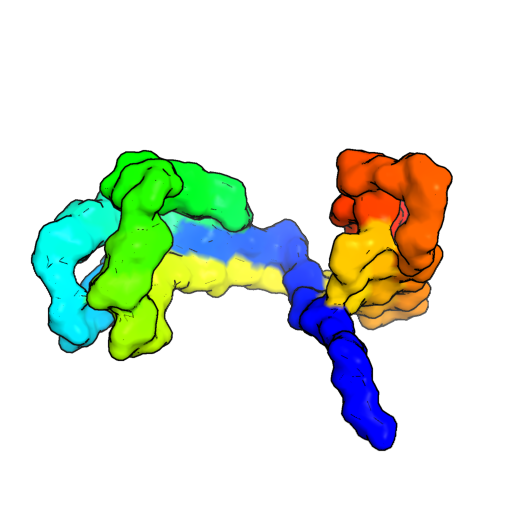-4.605 -5.250 1.00 93.25 94 ALA A N 1
ATOM 781 C CA . ALA A 1 94 ? 11.639 -3.351 -5.969 1.00 93.25 94 ALA A CA 1
ATOM 782 C C . ALA A 1 94 ? 12.235 -2.240 -5.118 1.00 93.25 94 ALA A C 1
ATOM 784 O O . ALA A 1 94 ? 11.863 -2.081 -3.964 1.00 93.25 94 ALA A O 1
ATOM 785 N N . GLY A 1 95 ? 13.124 -1.448 -5.701 1.00 92.19 95 GLY A N 1
ATOM 786 C CA . GLY A 1 95 ? 13.512 -0.147 -5.182 1.00 92.19 95 GLY A CA 1
ATOM 787 C C . GLY A 1 95 ? 12.941 0.943 -6.076 1.00 92.19 95 GLY A C 1
ATOM 788 O O . GLY A 1 95 ? 13.290 0.995 -7.257 1.00 92.19 95 GLY A O 1
ATOM 789 N N . LEU A 1 96 ? 12.093 1.804 -5.514 1.00 88.81 96 LEU A N 1
ATOM 790 C CA . LEU A 1 96 ? 11.439 2.892 -6.241 1.00 88.81 96 LEU A CA 1
ATOM 791 C C . LEU A 1 96 ? 12.042 4.238 -5.829 1.00 88.81 96 LEU A C 1
ATOM 793 O O . LEU A 1 96 ? 12.198 4.532 -4.641 1.00 88.81 96 LEU A O 1
ATOM 797 N N . GLY A 1 97 ? 12.419 5.042 -6.817 1.00 88.44 97 GLY A N 1
ATOM 798 C CA . GLY A 1 97 ? 12.903 6.401 -6.628 1.00 88.44 97 GLY A CA 1
ATOM 799 C C . GLY A 1 97 ? 11.858 7.431 -7.041 1.00 88.44 97 GLY A C 1
ATOM 800 O O . GLY A 1 97 ? 11.052 7.198 -7.936 1.00 88.44 97 GLY A O 1
ATOM 801 N N . TYR A 1 98 ? 11.907 8.593 -6.391 1.00 86.19 98 TYR A N 1
ATOM 802 C CA . TYR A 1 98 ? 10.903 9.654 -6.512 1.00 86.19 98 TYR A CA 1
ATOM 803 C C . TYR A 1 98 ? 10.717 10.219 -7.932 1.00 86.19 98 TYR A C 1
ATOM 805 O O . TYR A 1 98 ? 9.676 10.787 -8.211 1.00 86.19 98 TYR A O 1
ATOM 813 N N . LEU A 1 99 ? 11.700 10.087 -8.829 1.00 90.69 99 LEU A N 1
ATOM 814 C CA . LEU A 1 99 ? 11.566 10.566 -10.213 1.00 90.69 99 LEU A CA 1
ATOM 815 C C . LEU A 1 99 ? 11.224 9.425 -11.181 1.00 90.69 99 LEU A C 1
ATOM 817 O O . LEU A 1 99 ? 11.509 9.525 -12.367 1.00 90.69 99 LEU A O 1
ATOM 821 N N . GLY A 1 100 ? 10.741 8.287 -10.684 1.00 90.31 100 GLY A N 1
ATOM 822 C CA . GLY A 1 100 ? 10.546 7.091 -11.501 1.00 90.31 100 GLY A CA 1
ATOM 823 C C . GLY A 1 100 ? 11.822 6.281 -11.720 1.00 90.31 100 GLY A C 1
ATOM 824 O O . GLY A 1 100 ? 11.972 5.605 -12.739 1.00 90.31 100 GLY A O 1
ATOM 825 N N . GLN A 1 101 ? 12.798 6.342 -10.812 1.00 92.81 101 GLN A N 1
ATOM 826 C CA . GLN A 1 101 ? 13.853 5.328 -10.828 1.00 92.81 101 GLN A CA 1
ATOM 827 C C . GLN A 1 101 ? 13.262 3.993 -10.378 1.00 92.81 101 GLN A C 1
ATOM 829 O O . GLN A 1 101 ? 12.552 3.939 -9.379 1.00 92.81 101 GLN A O 1
ATOM 834 N N . HIS A 1 102 ? 13.601 2.916 -11.077 1.00 93.38 102 HIS A N 1
ATOM 835 C CA . HIS A 1 102 ? 13.140 1.573 -10.737 1.00 93.38 102 HIS A CA 1
ATOM 836 C C . HIS A 1 102 ? 14.325 0.620 -10.679 1.00 93.38 102 HIS A C 1
ATOM 838 O O . HIS A 1 102 ? 15.170 0.605 -11.573 1.00 93.38 102 HIS A O 1
ATOM 844 N N . LEU A 1 103 ? 14.365 -0.210 -9.646 1.00 94.81 103 LEU A N 1
ATOM 845 C CA . LEU A 1 103 ? 15.227 -1.380 -9.551 1.00 94.81 103 LEU A CA 1
ATOM 846 C C . LEU A 1 103 ? 14.336 -2.572 -9.238 1.00 94.81 103 LEU A C 1
ATOM 848 O O . LEU A 1 103 ? 13.875 -2.677 -8.113 1.00 94.81 103 LEU A O 1
ATOM 852 N N . ILE A 1 104 ? 14.112 -3.461 -10.198 1.00 95.06 104 ILE A N 1
ATOM 853 C CA . ILE A 1 104 ? 13.313 -4.673 -10.014 1.00 95.06 104 ILE A CA 1
ATOM 854 C C . ILE A 1 104 ? 14.253 -5.871 -10.011 1.00 95.06 104 ILE A C 1
ATOM 856 O O . ILE A 1 104 ? 14.980 -6.098 -10.975 1.00 95.06 104 ILE A O 1
ATOM 860 N N . VAL A 1 105 ? 14.230 -6.647 -8.934 1.00 95.38 105 VAL A N 1
ATOM 861 C CA . VAL A 1 105 ? 14.968 -7.902 -8.799 1.00 95.38 105 VAL A CA 1
ATOM 862 C C . VAL A 1 105 ? 13.956 -9.039 -8.806 1.00 95.38 105 VAL A C 1
ATOM 864 O O . VAL A 1 105 ? 13.170 -9.167 -7.866 1.00 95.38 105 VAL A O 1
ATOM 867 N N . TRP A 1 106 ? 13.998 -9.874 -9.845 1.00 95.00 106 TRP A N 1
ATOM 868 C CA . TRP A 1 106 ? 13.163 -11.064 -9.987 1.00 95.00 106 TRP A CA 1
ATOM 869 C C . TRP A 1 106 ? 14.042 -12.319 -9.993 1.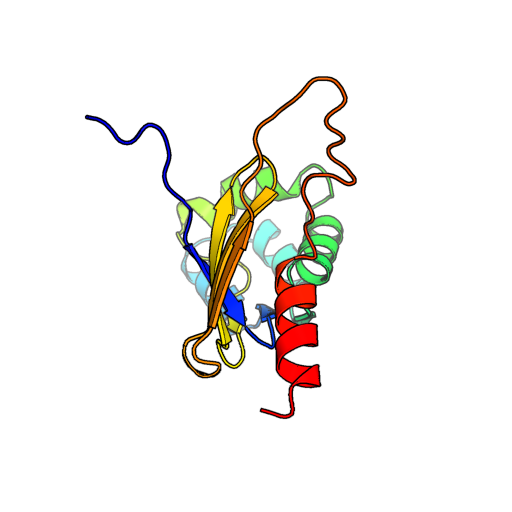00 95.00 106 TRP A C 1
ATOM 871 O O . TRP A 1 106 ? 14.536 -12.738 -11.044 1.00 95.00 106 TRP A O 1
ATOM 881 N N . PRO A 1 107 ? 14.242 -12.950 -8.821 1.00 93.56 107 PRO A N 1
ATOM 882 C CA . PRO A 1 107 ? 15.166 -14.072 -8.693 1.00 93.56 107 PRO A CA 1
ATOM 883 C C . PRO A 1 107 ? 14.794 -15.275 -9.565 1.00 93.56 107 PRO A C 1
ATOM 885 O O . PRO A 1 107 ? 15.664 -15.826 -10.228 1.00 93.56 107 PRO A O 1
ATOM 888 N N . ALA A 1 108 ? 13.512 -15.657 -9.601 1.00 91.69 108 ALA A N 1
ATOM 889 C CA . ALA A 1 108 ? 13.049 -16.820 -10.364 1.00 91.69 108 ALA A CA 1
ATOM 890 C C . ALA A 1 108 ? 13.248 -16.668 -11.884 1.00 91.69 108 ALA A C 1
ATOM 892 O O . ALA A 1 108 ? 13.482 -17.658 -12.569 1.00 91.69 108 ALA A O 1
ATOM 893 N N . ALA A 1 109 ? 13.212 -15.434 -12.397 1.00 93.56 109 ALA A N 1
ATOM 894 C CA . ALA A 1 109 ? 13.485 -15.131 -13.800 1.00 93.56 109 ALA A CA 1
ATOM 895 C C . ALA A 1 109 ? 14.981 -14.898 -14.099 1.00 93.56 109 ALA A C 1
ATOM 897 O O . ALA A 1 109 ? 15.336 -14.658 -15.254 1.00 93.56 109 ALA A O 1
ATOM 898 N N . GLU A 1 110 ? 15.850 -14.948 -13.078 1.00 94.44 110 GLU A N 1
ATOM 899 C CA . GLU A 1 110 ? 17.269 -14.564 -13.148 1.00 94.44 110 GLU A CA 1
ATOM 900 C C . GLU A 1 110 ? 17.469 -13.150 -13.723 1.00 94.44 110 GLU A C 1
ATOM 902 O O . GLU A 1 110 ? 18.389 -12.891 -14.502 1.00 94.44 110 GLU A O 1
ATOM 907 N N . LEU A 1 111 ? 16.575 -12.226 -13.354 1.00 95.00 111 LEU A N 1
ATOM 908 C CA . LEU A 1 111 ? 16.470 -10.917 -13.985 1.00 95.00 111 LEU A CA 1
ATOM 909 C C . LEU A 1 111 ? 16.605 -9.778 -12.973 1.00 95.00 111 LEU A C 1
ATOM 911 O O . LEU A 1 111 ? 15.993 -9.776 -11.904 1.00 95.00 111 LEU A O 1
ATOM 915 N N . VAL A 1 112 ? 17.387 -8.770 -13.360 1.00 96.44 112 VAL A N 1
ATOM 916 C CA . VAL A 1 112 ? 17.427 -7.460 -12.710 1.00 96.44 112 VAL A CA 1
ATOM 917 C C . VAL A 1 112 ? 17.117 -6.406 -13.766 1.00 96.44 112 VAL A C 1
ATOM 919 O O . VAL A 1 112 ? 17.884 -6.240 -14.713 1.00 96.44 112 VAL A O 1
ATOM 922 N N . ALA A 1 113 ? 16.000 -5.699 -13.610 1.00 96.56 113 ALA A N 1
ATOM 923 C CA . ALA A 1 113 ? 15.637 -4.572 -14.461 1.00 96.56 113 ALA A CA 1
ATOM 924 C C . ALA A 1 113 ? 15.930 -3.258 -13.741 1.00 96.56 113 ALA A C 1
ATOM 926 O O . ALA A 1 113 ? 15.602 -3.093 -12.566 1.00 96.56 113 ALA A O 1
ATOM 927 N N . VAL A 1 114 ? 16.548 -2.317 -14.452 1.00 95.81 114 VAL A N 1
ATOM 928 C CA . VAL A 1 114 ? 16.946 -1.025 -13.893 1.00 95.81 114 VAL A CA 1
ATOM 929 C C . VAL A 1 114 ? 16.508 0.091 -14.827 1.00 95.81 114 VAL A C 1
ATOM 931 O O . VAL A 1 114 ? 16.843 0.079 -16.011 1.00 95.81 114 VAL A O 1
ATOM 934 N N . ARG A 1 115 ? 15.821 1.086 -14.270 1.00 94.19 115 ARG A N 1
ATOM 935 C CA . ARG A 1 115 ? 15.564 2.380 -14.896 1.00 94.19 115 ARG A CA 1
ATOM 936 C C . ARG A 1 115 ? 16.185 3.470 -14.041 1.00 94.19 115 ARG A C 1
ATOM 938 O O . ARG A 1 115 ? 15.863 3.606 -12.863 1.00 94.19 115 ARG A O 1
ATOM 945 N N . LEU A 1 116 ? 17.048 4.269 -14.655 1.00 93.25 116 LEU A N 1
ATOM 946 C CA . LEU A 1 116 ? 17.593 5.476 -14.049 1.00 93.25 116 LEU A CA 1
ATOM 947 C C . LEU A 1 116 ? 17.153 6.679 -14.867 1.00 93.25 116 LEU A C 1
ATOM 949 O O . LEU A 1 116 ? 17.237 6.679 -16.092 1.00 93.25 116 LEU A O 1
ATOM 953 N N . ILE A 1 117 ? 16.716 7.706 -14.158 1.00 93.75 117 ILE A N 1
ATOM 954 C CA . ILE A 1 117 ? 16.311 8.988 -14.711 1.00 93.75 117 ILE A CA 1
ATOM 955 C C . ILE A 1 117 ? 16.730 10.081 -13.732 1.00 93.75 117 ILE A C 1
ATOM 957 O O . ILE A 1 117 ? 16.826 9.854 -12.522 1.00 93.75 117 ILE A O 1
ATOM 961 N N . ALA A 1 118 ? 17.025 11.256 -14.272 1.00 91.75 118 ALA A N 1
ATOM 962 C CA . ALA A 1 118 ? 17.264 12.472 -13.517 1.00 91.75 118 ALA A CA 1
ATOM 963 C C . ALA A 1 118 ? 16.241 13.517 -13.955 1.00 91.75 118 ALA A C 1
ATOM 965 O O . ALA A 1 118 ? 15.760 13.469 -15.084 1.00 91.75 118 ALA A O 1
ATOM 966 N N . GLN A 1 119 ? 15.926 14.464 -13.077 1.00 92.56 119 GLN A N 1
ATOM 967 C CA . GLN A 1 119 ? 15.029 15.557 -13.428 1.00 92.56 119 GLN A CA 1
ATOM 968 C C . GLN A 1 119 ? 15.688 16.449 -14.490 1.00 92.56 119 GLN A C 1
ATOM 970 O O . GLN A 1 119 ? 16.886 16.730 -14.412 1.00 92.56 119 GLN A O 1
ATOM 975 N N . TYR A 1 120 ? 14.907 16.900 -15.468 1.00 94.56 120 TYR A N 1
ATOM 976 C CA . TYR A 1 120 ? 15.362 17.753 -16.565 1.00 94.56 120 TYR A CA 1
ATOM 977 C C . TYR A 1 120 ? 14.303 18.808 -16.924 1.00 94.56 120 TYR A C 1
ATOM 979 O O . TYR A 1 120 ? 13.166 18.755 -16.449 1.00 94.56 120 TYR A O 1
ATOM 987 N N . GLU A 1 121 ? 14.682 19.807 -17.725 1.00 96.75 121 GLU A N 1
ATOM 988 C CA . GLU A 1 121 ? 13.739 20.821 -18.210 1.00 96.75 121 GLU A CA 1
ATOM 989 C C . GLU A 1 121 ? 12.708 20.170 -19.139 1.00 96.75 121 GLU A C 1
ATOM 991 O O . GLU A 1 121 ? 13.067 19.596 -20.163 1.00 96.75 121 GLU A O 1
ATOM 996 N N . GLY A 1 122 ? 11.430 20.261 -18.767 1.00 96.25 122 GLY A N 1
ATOM 997 C CA . GLY A 1 122 ? 10.344 19.583 -19.476 1.00 96.25 122 GLY A CA 1
ATOM 998 C C . GLY A 1 122 ? 9.994 18.196 -18.936 1.00 96.25 122 GLY A C 1
ATOM 999 O O . GLY A 1 122 ? 9.182 17.533 -19.566 1.00 96.25 122 GLY A O 1
ATOM 1000 N N . TYR A 1 123 ? 10.558 17.782 -17.792 1.00 95.62 123 TYR A N 1
ATOM 1001 C CA . TYR A 1 123 ? 10.131 16.566 -17.094 1.00 95.62 123 TYR A CA 1
ATOM 1002 C C . TYR A 1 123 ? 8.623 16.597 -16.815 1.00 95.62 123 TYR A C 1
ATOM 1004 O O . TYR A 1 123 ? 8.122 17.551 -16.205 1.00 95.62 123 TYR A O 1
ATOM 1012 N N . ASP A 1 124 ? 7.927 15.541 -17.223 1.00 94.50 124 ASP A N 1
ATOM 1013 C CA . ASP A 1 124 ? 6.484 15.389 -17.069 1.00 94.50 124 ASP A CA 1
ATOM 1014 C C . ASP A 1 124 ? 6.173 14.260 -16.079 1.00 94.50 124 ASP A C 1
ATOM 1016 O O . ASP A 1 124 ? 6.445 13.089 -16.335 1.00 94.50 124 ASP A O 1
ATOM 1020 N N . TRP A 1 125 ? 5.574 14.619 -14.944 1.00 90.06 125 TRP A N 1
ATOM 1021 C CA . TRP A 1 125 ? 5.231 13.683 -13.872 1.00 90.06 125 TRP A CA 1
ATOM 1022 C C . TRP A 1 125 ? 4.273 12.576 -14.319 1.00 90.06 125 TRP A C 1
ATOM 1024 O O . TRP A 1 125 ? 4.360 11.471 -13.798 1.00 90.06 125 TRP A O 1
ATOM 1034 N N . ASP A 1 126 ? 3.425 12.826 -15.317 1.00 88.00 126 ASP A N 1
ATOM 1035 C CA . ASP A 1 126 ? 2.440 11.842 -15.767 1.00 88.00 126 ASP A CA 1
ATOM 1036 C C . ASP A 1 126 ? 3.046 10.793 -16.714 1.00 88.00 126 ASP A C 1
ATOM 1038 O O . ASP A 1 126 ? 2.463 9.727 -16.917 1.00 88.00 126 ASP A O 1
ATOM 1042 N N . THR A 1 127 ? 4.199 11.077 -17.330 1.00 91.31 127 THR A N 1
ATOM 1043 C CA . THR A 1 127 ? 4.773 10.207 -18.374 1.00 91.31 127 THR A CA 1
ATOM 1044 C C . THR A 1 127 ? 6.199 9.750 -18.083 1.00 91.31 127 THR A C 1
ATOM 1046 O O . THR A 1 127 ? 6.559 8.622 -18.424 1.00 91.31 127 THR A O 1
ATOM 1049 N N . ASP A 1 128 ? 7.006 10.567 -17.406 1.00 92.69 128 ASP A N 1
ATOM 1050 C CA . ASP A 1 128 ? 8.404 10.262 -17.115 1.00 92.69 128 ASP A CA 1
ATOM 1051 C C . ASP A 1 128 ? 8.599 9.440 -15.838 1.00 92.69 128 ASP A C 1
ATOM 1053 O O . ASP A 1 128 ? 9.681 8.882 -15.650 1.00 92.69 128 ASP A O 1
ATOM 1057 N N . GLU A 1 129 ? 7.601 9.295 -14.967 1.00 91.25 129 GLU A N 1
ATOM 1058 C CA . GLU A 1 129 ? 7.723 8.401 -13.806 1.00 91.25 129 GLU A CA 1
ATOM 1059 C C . GLU A 1 129 ? 7.724 6.918 -14.213 1.00 91.25 129 GLU A C 1
ATOM 1061 O O . GLU A 1 129 ? 8.398 6.094 -13.584 1.00 91.25 129 GLU A O 1
ATOM 1066 N N . LEU A 1 130 ? 7.035 6.595 -15.316 1.00 91.94 130 LEU A N 1
ATOM 1067 C CA . LEU A 1 130 ? 6.860 5.238 -15.836 1.00 91.94 130 LEU A CA 1
ATOM 1068 C C . LEU A 1 130 ? 6.407 4.267 -14.730 1.00 91.94 130 LEU A C 1
ATOM 1070 O O . LEU A 1 130 ? 7.098 3.297 -14.413 1.00 91.94 130 LEU A O 1
ATOM 1074 N N . GLU A 1 131 ? 5.274 4.573 -14.091 1.00 87.94 131 GLU A N 1
ATOM 1075 C CA . GLU A 1 131 ? 4.738 3.795 -12.963 1.00 87.94 131 GLU A CA 1
ATOM 1076 C C . GLU A 1 131 ? 4.486 2.317 -13.317 1.00 87.94 131 GLU A C 1
ATOM 1078 O O . GLU A 1 131 ? 4.602 1.455 -12.451 1.00 87.94 131 GLU A O 1
ATOM 1083 N N . ASP A 1 132 ? 4.198 2.018 -14.586 1.00 91.00 132 ASP A N 1
ATOM 1084 C CA . ASP A 1 132 ? 3.925 0.678 -15.123 1.00 91.00 132 ASP A CA 1
ATOM 1085 C C . ASP A 1 132 ? 5.191 -0.120 -15.492 1.00 91.00 132 ASP A C 1
ATOM 1087 O O . ASP A 1 132 ? 5.118 -1.203 -16.082 1.00 91.00 132 ASP A O 1
ATOM 1091 N N . PHE A 1 133 ? 6.382 0.383 -15.148 1.00 93.56 133 PHE A N 1
ATOM 1092 C CA . PHE A 1 133 ? 7.645 -0.310 -15.400 1.00 93.56 133 PHE A CA 1
ATOM 1093 C C . PHE A 1 133 ? 7.694 -1.761 -14.869 1.00 93.56 133 PHE A C 1
ATOM 1095 O O . PHE A 1 133 ? 8.157 -2.633 -15.612 1.00 93.56 133 PHE A O 1
ATOM 1102 N N . PRO A 1 134 ? 7.221 -2.088 -13.648 1.00 90.69 134 PRO A N 1
ATOM 1103 C CA . PRO A 1 134 ? 7.178 -3.471 -13.165 1.00 90.69 134 PRO A CA 1
ATOM 1104 C C . PRO A 1 134 ? 6.331 -4.389 -14.060 1.00 90.69 134 PRO A C 1
ATOM 1106 O O . PRO A 1 134 ? 6.726 -5.522 -14.344 1.00 90.69 134 PRO A O 1
ATOM 1109 N N . GLU A 1 135 ? 5.191 -3.907 -14.552 1.00 90.94 135 GLU A N 1
ATOM 11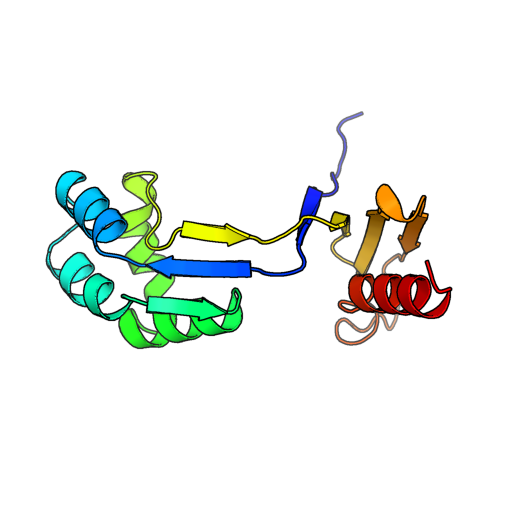10 C CA . GLU A 1 135 ? 4.306 -4.634 -15.461 1.00 90.94 135 GLU A CA 1
ATOM 1111 C C . GLU A 1 135 ? 4.945 -4.839 -16.837 1.00 90.94 135 GLU A C 1
ATOM 1113 O O . GLU A 1 135 ? 4.793 -5.913 -17.431 1.00 90.94 135 GLU A O 1
ATOM 1118 N N . LEU A 1 136 ? 5.699 -3.853 -17.332 1.00 94.12 136 LEU A N 1
ATOM 1119 C CA . LEU A 1 136 ? 6.486 -3.983 -18.561 1.00 94.12 136 LEU A CA 1
ATOM 1120 C C . LEU A 1 136 ? 7.568 -5.059 -18.416 1.00 94.12 136 LEU A C 1
ATOM 1122 O O . LEU A 1 136 ? 7.716 -5.907 -19.299 1.00 94.12 136 LEU A O 1
ATOM 1126 N N . VAL A 1 137 ? 8.283 -5.075 -17.285 1.00 93.44 137 VAL A N 1
ATOM 1127 C CA . VAL A 1 137 ? 9.264 -6.124 -16.960 1.00 93.44 137 VAL A CA 1
ATOM 1128 C C . VAL A 1 137 ? 8.589 -7.492 -16.909 1.00 93.44 137 VAL A C 1
ATOM 1130 O O . VAL A 1 137 ? 9.118 -8.456 -17.464 1.00 93.44 137 VAL A O 1
ATOM 1133 N N . ARG A 1 138 ? 7.398 -7.579 -16.308 1.00 90.75 138 ARG A N 1
ATOM 1134 C CA . ARG A 1 138 ? 6.635 -8.827 -16.256 1.00 90.75 138 ARG A CA 1
ATOM 1135 C C . ARG A 1 138 ? 6.228 -9.337 -17.627 1.00 90.75 138 ARG A C 1
ATOM 1137 O O . ARG A 1 138 ? 6.515 -10.480 -17.964 1.00 90.75 138 ARG A O 1
ATOM 1144 N N . THR A 1 139 ? 5.675 -8.456 -18.449 1.00 92.50 139 THR A N 1
ATOM 1145 C CA . THR A 1 139 ? 5.275 -8.776 -19.823 1.00 92.50 139 THR A CA 1
ATOM 1146 C C . THR A 1 139 ? 6.463 -9.258 -20.663 1.00 92.50 139 THR A C 1
ATOM 1148 O O . THR A 1 139 ? 6.316 -10.165 -21.483 1.00 92.50 139 THR A O 1
ATOM 1151 N N . LEU A 1 140 ? 7.654 -8.682 -20.454 1.00 90.88 140 LEU A N 1
ATOM 1152 C CA . LEU A 1 140 ? 8.878 -9.116 -21.127 1.00 90.88 140 LEU A CA 1
ATOM 1153 C C . LEU A 1 140 ? 9.252 -10.559 -20.756 1.00 90.88 140 LEU A C 1
ATOM 1155 O O . LEU A 1 140 ? 9.570 -11.343 -21.648 1.00 90.88 140 LEU A O 1
ATOM 1159 N N . VAL A 1 141 ? 9.202 -10.910 -19.467 1.00 89.62 141 VAL A N 1
ATOM 1160 C CA . VAL A 1 141 ? 9.507 -12.268 -18.983 1.00 89.62 141 VAL A CA 1
ATOM 1161 C C . VAL A 1 141 ? 8.482 -13.276 -19.506 1.00 89.62 141 VAL A C 1
ATOM 1163 O O . VAL A 1 141 ? 8.880 -14.296 -20.070 1.00 89.62 141 VAL A O 1
ATOM 1166 N N . ASP A 1 142 ? 7.189 -12.954 -19.426 1.00 87.44 142 ASP A N 1
ATOM 1167 C CA . ASP A 1 142 ? 6.107 -13.813 -19.929 1.00 87.44 142 ASP A CA 1
ATOM 1168 C C . ASP A 1 142 ? 6.263 -14.082 -21.440 1.00 87.44 142 ASP A C 1
ATOM 1170 O O . ASP A 1 142 ? 6.107 -15.208 -21.918 1.00 87.44 142 ASP A O 1
ATOM 1174 N N . GLY A 1 143 ? 6.643 -13.055 -22.210 1.00 85.31 143 GLY A N 1
ATOM 1175 C CA . GLY A 1 143 ? 6.903 -13.162 -23.648 1.00 85.31 143 GLY A CA 1
ATOM 1176 C C . GLY A 1 143 ? 8.134 -14.003 -24.011 1.00 85.31 143 GLY A C 1
ATOM 1177 O O . GLY A 1 143 ? 8.233 -14.482 -25.142 1.00 85.31 143 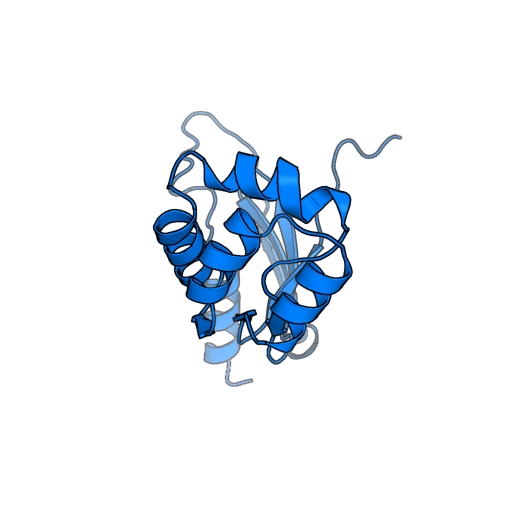GLY A O 1
ATOM 1178 N N . MET A 1 144 ? 9.059 -14.220 -23.071 1.00 82.50 144 MET A N 1
ATOM 1179 C CA . MET A 1 144 ? 10.231 -15.082 -23.260 1.00 82.50 144 MET A CA 1
ATOM 1180 C C . MET A 1 144 ? 9.922 -16.575 -23.062 1.00 82.50 144 MET A C 1
ATOM 1182 O O . MET A 1 144 ? 10.803 -17.401 -23.315 1.00 82.50 144 MET A O 1
ATOM 1186 N N . GLY A 1 145 ? 8.695 -16.933 -22.655 1.00 66.56 145 GLY A N 1
ATOM 1187 C CA . GLY A 1 145 ? 8.259 -18.322 -22.482 1.00 66.56 145 GLY A CA 1
ATOM 1188 C C . GLY A 1 145 ? 8.995 -19.062 -21.363 1.00 66.56 145 GLY A C 1
ATOM 1189 O O . GLY A 1 145 ? 9.246 -20.262 -21.496 1.00 66.56 145 GLY A O 1
ATOM 1190 N N . ARG A 1 146 ? 9.392 -18.335 -20.314 1.00 57.06 146 ARG A N 1
ATOM 1191 C CA . ARG A 1 146 ? 9.987 -18.887 -19.092 1.00 57.06 146 ARG A CA 1
ATOM 1192 C C . ARG A 1 146 ? 8.938 -19.061 -18.008 1.00 57.06 146 ARG A C 1
ATOM 1194 O O . ARG A 1 146 ? 8.029 -18.209 -17.947 1.00 57.06 146 ARG A O 1
#

Foldseek 3Di:
DPPPDDFDKDWDFPFKKWAADPVQLVLLVVLVFDVVLSVLLVQLHDIATDDVRNVVSLCVSQNVVGSVVSCVVGPVVSVGDSTDMDGHDTQWMWGADPQQWIWIDGVVLVDTDTDDDDDDVPRDSVPRNPPCVVVVVVVVSVVVVD